Protein AF-A0A1Y3E8I5-F1 (afdb_monomer_lite)

Secondary structure (DSSP, 8-state):
---TTSEEEEEESHHHH--EEEE-SSHHHHHHHHHT-SSS---EEEEETTTTEEEEES--S--SSS-S------EEEEEE---EEEEEEE-SS-EEEEEEESS-----

Radius of gyration: 17.02 Å; chains: 1; bounding box: 43×36×43 Å

Foldseek 3Di:
DDPLQFWDKDWAQVVVVQPDKDADPDPVRLVVCQPPDPVENWFKWDADNVVSMITTDPDQDDPPPPPPDDPRGTDIIIGGRQDWDWDWDDDPVDIDIDTDGPDDDPPD

Sequence (108 aa):
PYNECEFSSQHGIAPALAYNEKHTVDEQACRLACLQNVAFICRSFVYDIQTQKCRFGPDDTFITMHLPNSSAQLMPYMQISECMDVRVLCERSEMRAQFRSDHVFDGK

Organism: NCBI:txid6335

pLDDT: mean 74.67, std 15.46, range [33.47, 93.44]

InterPro domains:
  IPR003609 PAN/Apple domain [PF00024] (20-66)
  IPR003609 PAN/Apple domain [PS50948] (5-83)

Structure (mmCIF, N/CA/C/O backbone):
data_AF-A0A1Y3E8I5-F1
#
_entry.id   AF-A0A1Y3E8I5-F1
#
loop_
_atom_site.group_PDB
_atom_site.id
_atom_site.type_symbol
_atom_site.label_atom_id
_atom_site.label_alt_id
_atom_site.label_comp_id
_atom_site.label_asym_id
_atom_site.label_entity_id
_atom_site.label_seq_id
_atom_site.pdbx_PDB_ins_code
_atom_site.Cartn_x
_atom_site.Cartn_y
_atom_site.Cartn_z
_atom_site.occupancy
_atom_site.B_iso_or_equiv
_atom_site.auth_seq_id
_atom_site.auth_comp_id
_atom_site.auth_asym_id
_atom_site.auth_atom_id
_atom_site.pdbx_PDB_model_num
ATOM 1 N N . PRO A 1 1 ? 20.320 -5.682 2.268 1.00 37.84 1 PRO A N 1
ATOM 2 C CA . PRO A 1 1 ? 19.524 -5.218 1.109 1.00 37.84 1 PRO A CA 1
ATOM 3 C C . PRO A 1 1 ? 18.446 -4.247 1.596 1.00 37.84 1 PRO A C 1
ATOM 5 O O . PRO A 1 1 ? 17.485 -4.675 2.223 1.00 37.84 1 PRO A O 1
ATOM 8 N N . TYR A 1 2 ? 18.677 -2.947 1.418 1.00 33.47 2 TYR A N 1
ATOM 9 C CA . TYR A 1 2 ? 17.653 -1.935 1.663 1.00 33.47 2 TYR A CA 1
ATOM 10 C C . TYR A 1 2 ? 16.598 -2.079 0.563 1.00 33.47 2 TYR A C 1
ATOM 12 O O . TYR A 1 2 ? 16.903 -1.876 -0.605 1.00 33.47 2 TYR A O 1
ATOM 20 N N . ASN A 1 3 ? 15.391 -2.512 0.921 1.00 47.94 3 ASN A N 1
ATOM 21 C CA . ASN A 1 3 ? 14.254 -2.486 0.011 1.00 47.94 3 ASN A CA 1
ATOM 22 C C . ASN A 1 3 ? 13.555 -1.139 0.211 1.00 47.94 3 ASN A C 1
ATOM 24 O O . ASN A 1 3 ? 12.674 -1.012 1.054 1.00 47.94 3 ASN A O 1
ATOM 28 N N . GLU A 1 4 ? 13.960 -0.123 -0.545 1.00 52.19 4 GLU A N 1
ATOM 29 C CA . GLU A 1 4 ? 13.393 1.233 -0.442 1.00 52.19 4 GLU A CA 1
ATOM 30 C C . GLU A 1 4 ? 11.91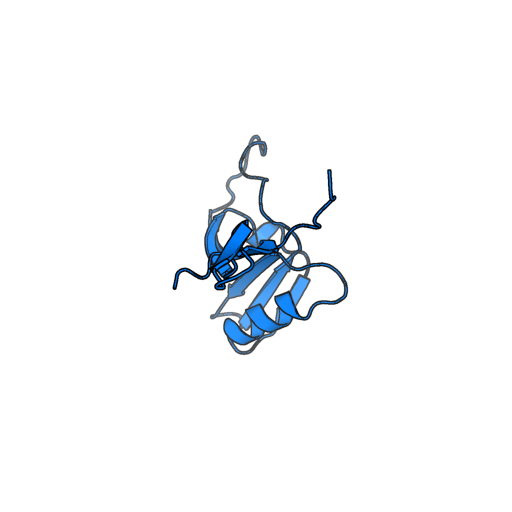0 1.312 -0.860 1.00 52.19 4 GLU A C 1
ATOM 32 O O . GLU A 1 4 ? 11.271 2.325 -0.626 1.00 52.19 4 GLU A O 1
ATOM 37 N N . CYS A 1 5 ? 11.325 0.233 -1.398 1.00 64.94 5 CYS A N 1
ATOM 38 C CA . CYS A 1 5 ? 9.904 0.128 -1.769 1.00 64.94 5 CYS A CA 1
ATOM 39 C C . CYS A 1 5 ? 9.040 -0.618 -0.727 1.00 64.94 5 CYS A C 1
ATOM 41 O O . CYS A 1 5 ? 8.133 -1.371 -1.095 1.00 64.94 5 CYS A O 1
ATOM 43 N N . GLU A 1 6 ? 9.341 -0.498 0.567 1.00 73.31 6 GLU A N 1
ATOM 44 C CA . GLU A 1 6 ? 8.519 -1.074 1.640 1.00 73.31 6 GLU A CA 1
ATOM 45 C C . GLU A 1 6 ? 7.780 0.006 2.441 1.00 73.31 6 GLU A C 1
ATOM 47 O O . GLU A 1 6 ? 8.166 1.179 2.459 1.00 73.31 6 GLU A O 1
ATOM 52 N N . PHE A 1 7 ? 6.688 -0.405 3.099 1.00 79.12 7 PHE A N 1
ATOM 53 C CA . PHE A 1 7 ? 5.959 0.467 4.014 1.00 79.12 7 PHE A CA 1
ATOM 54 C C . PHE A 1 7 ? 6.857 0.843 5.193 1.00 79.12 7 PHE A C 1
ATOM 56 O O . PHE A 1 7 ? 7.374 -0.037 5.883 1.00 79.12 7 PHE A O 1
ATOM 63 N N . SER A 1 8 ? 7.000 2.138 5.442 1.00 79.81 8 SER A N 1
ATOM 64 C CA . SER A 1 8 ? 7.716 2.687 6.586 1.00 79.81 8 SER A CA 1
ATOM 65 C C . SER A 1 8 ? 6.746 3.371 7.546 1.00 79.81 8 SER A C 1
ATOM 67 O O . SER A 1 8 ? 5.693 3.875 7.147 1.00 79.81 8 SER A O 1
ATOM 69 N N . SER A 1 9 ? 7.090 3.357 8.835 1.00 80.19 9 SER A N 1
ATOM 70 C CA . SER A 1 9 ? 6.298 4.046 9.849 1.00 80.19 9 SER A CA 1
ATOM 71 C C . SER A 1 9 ? 6.550 5.548 9.775 1.00 80.19 9 SER A C 1
ATOM 73 O O . SER A 1 9 ? 7.688 6.002 9.886 1.00 80.19 9 SER A O 1
ATOM 75 N N . GLN A 1 10 ? 5.474 6.306 9.618 1.00 77.56 10 GLN A N 1
ATOM 76 C CA . GLN A 1 10 ? 5.460 7.761 9.553 1.00 77.56 10 GLN A CA 1
ATOM 77 C C . GLN A 1 10 ? 4.535 8.324 10.637 1.00 77.56 10 GLN A C 1
ATOM 79 O O . GLN A 1 10 ? 3.663 7.627 11.155 1.00 77.56 10 GLN A O 1
ATOM 84 N N . HIS A 1 11 ? 4.717 9.596 10.995 1.00 72.31 11 HIS A N 1
ATOM 85 C CA . HIS A 1 11 ? 3.877 10.299 11.974 1.00 72.31 11 HIS A CA 1
ATOM 86 C C . HIS A 1 11 ? 3.142 11.449 11.286 1.00 72.31 11 HIS A C 1
ATOM 88 O O . HIS A 1 11 ? 3.769 12.299 10.657 1.00 72.31 11 HIS A O 1
ATOM 94 N N . GLY A 1 12 ? 1.809 11.476 11.361 1.00 67.19 12 GLY A N 1
ATOM 95 C CA . GLY A 1 12 ? 1.017 12.396 10.543 1.00 67.19 12 GLY A CA 1
ATOM 96 C C . GLY A 1 12 ? -0.483 12.307 10.781 1.00 67.19 12 GLY A C 1
ATOM 97 O O . GLY A 1 12 ? -0.946 11.711 11.750 1.00 67.19 12 GLY A O 1
ATOM 98 N N . ILE A 1 13 ? -1.250 12.910 9.873 1.00 63.69 13 ILE A N 1
ATOM 99 C CA . ILE A 1 13 ? -2.721 12.903 9.903 1.00 63.69 13 ILE A CA 1
ATOM 100 C C . ILE A 1 13 ? -3.340 11.959 8.865 1.00 63.69 13 ILE A C 1
ATOM 102 O O . ILE A 1 13 ? -4.556 11.964 8.699 1.00 63.69 13 ILE A O 1
ATOM 106 N N . ALA A 1 14 ? -2.542 11.125 8.186 1.00 60.84 14 ALA A N 1
ATOM 107 C CA . ALA A 1 14 ? -3.036 10.150 7.208 1.00 60.84 14 ALA A CA 1
ATOM 108 C C . ALA A 1 14 ? -4.219 9.292 7.716 1.00 60.84 14 ALA A C 1
ATOM 110 O O . ALA A 1 14 ? -5.154 9.074 6.945 1.00 60.84 14 ALA A O 1
ATOM 111 N N . PRO A 1 15 ? -4.297 8.896 9.009 1.00 60.06 15 PRO A N 1
ATOM 112 C CA . PRO A 1 15 ? -5.481 8.223 9.548 1.00 60.06 15 PRO A CA 1
ATOM 113 C C . PRO A 1 15 ? -6.799 8.997 9.378 1.00 60.06 15 PRO A C 1
ATOM 115 O O . PRO A 1 15 ? -7.853 8.376 9.271 1.00 60.06 15 PRO A O 1
ATOM 118 N N . ALA A 1 16 ? -6.762 10.332 9.374 1.00 56.38 16 ALA A N 1
ATOM 119 C CA . ALA A 1 16 ? -7.935 11.186 9.176 1.00 56.38 16 ALA A CA 1
ATOM 120 C C . ALA A 1 16 ? -8.327 11.341 7.695 1.00 56.38 16 ALA A C 1
ATOM 122 O O . ALA A 1 16 ? -9.462 11.713 7.410 1.00 56.38 16 ALA A O 1
ATOM 123 N N . LEU A 1 17 ? -7.404 11.062 6.769 1.00 60.47 17 LEU A N 1
ATOM 124 C CA . LEU A 1 17 ? -7.618 11.151 5.319 1.00 60.47 17 LEU A CA 1
ATOM 125 C C . LEU A 1 17 ? -8.013 9.807 4.696 1.00 60.47 17 LEU A C 1
ATOM 127 O O . LEU A 1 17 ? -8.598 9.767 3.616 1.00 60.47 17 LEU A O 1
ATOM 131 N N . ALA A 1 18 ? -7.728 8.702 5.385 1.00 66.50 18 ALA A N 1
ATOM 132 C CA . ALA A 1 18 ? -8.105 7.374 4.938 1.00 66.50 18 ALA A CA 1
ATOM 133 C C . ALA A 1 18 ? -9.636 7.245 4.823 1.00 66.50 18 ALA A C 1
ATOM 135 O O . ALA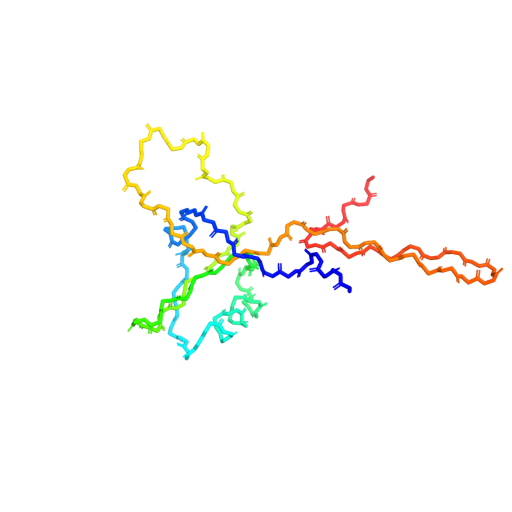 A 1 18 ? -10.351 7.196 5.823 1.00 66.50 18 ALA A O 1
ATOM 136 N N . TYR A 1 19 ? -10.132 7.172 3.587 1.00 71.12 19 TYR A N 1
ATOM 137 C CA . TYR A 1 19 ? -11.568 7.110 3.291 1.00 71.12 19 TYR A CA 1
ATOM 138 C C . TYR A 1 19 ? -12.145 5.694 3.307 1.00 71.12 19 TYR A C 1
ATOM 140 O O . TYR A 1 19 ? -13.364 5.538 3.337 1.00 71.12 19 TYR A O 1
ATOM 148 N N . ASN A 1 20 ? -11.301 4.660 3.288 1.00 83.19 20 ASN A N 1
ATOM 149 C CA . ASN A 1 20 ? -11.758 3.273 3.376 1.00 83.19 20 ASN A CA 1
ATOM 150 C C . ASN A 1 20 ? -11.468 2.742 4.755 1.00 83.19 20 ASN A C 1
ATOM 152 O O . ASN A 1 20 ? -10.365 2.909 5.271 1.00 83.19 20 ASN A O 1
ATOM 156 N N . GLU A 1 21 ? -12.450 2.034 5.288 1.00 88.62 21 GLU A N 1
ATOM 157 C CA . GLU A 1 21 ? -12.355 1.311 6.539 1.00 88.62 21 GLU A CA 1
ATOM 158 C C . GLU A 1 21 ? -12.7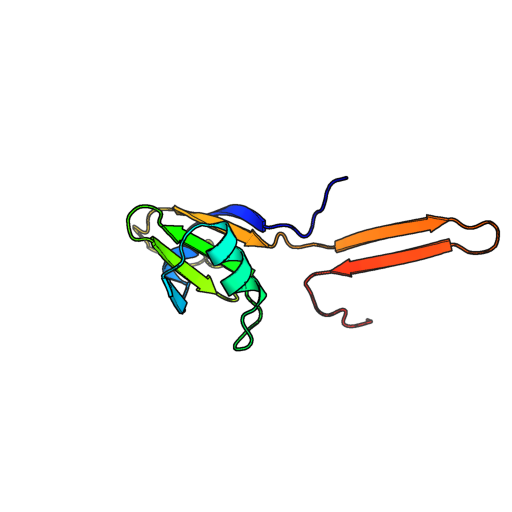78 -0.138 6.302 1.00 88.62 21 GLU A C 1
ATOM 160 O O . GLU A 1 21 ? -13.773 -0.415 5.627 1.00 88.62 21 GLU A O 1
ATOM 165 N N . LYS A 1 22 ? -12.025 -1.076 6.870 1.00 90.50 22 LYS A N 1
ATOM 166 C CA . LYS A 1 22 ? -12.383 -2.491 6.908 1.00 90.50 22 LYS A CA 1
ATOM 167 C C . LYS A 1 22 ? -11.911 -3.109 8.216 1.00 90.50 22 LYS A C 1
ATOM 169 O O . LYS A 1 22 ? -10.905 -2.689 8.775 1.00 90.50 22 LYS A O 1
ATOM 174 N N . HIS A 1 23 ? -12.597 -4.144 8.681 1.00 92.94 23 HIS A N 1
ATOM 175 C CA . HIS A 1 23 ? -12.077 -4.975 9.762 1.00 92.94 23 HIS A CA 1
ATOM 176 C C . HIS A 1 23 ? -11.032 -5.960 9.232 1.00 92.94 23 HIS A C 1
ATOM 178 O O . HIS A 1 23 ? -11.275 -6.666 8.248 1.00 92.94 23 HIS A O 1
ATOM 184 N N . THR A 1 24 ? -9.876 -6.010 9.890 1.00 92.94 24 THR A N 1
ATOM 185 C CA . THR A 1 24 ? -8.798 -6.965 9.603 1.00 92.94 24 THR A CA 1
ATOM 186 C C . THR A 1 24 ? -8.287 -7.579 10.897 1.00 92.94 24 THR A C 1
ATOM 188 O O . THR A 1 24 ? -8.435 -7.003 11.968 1.00 92.94 24 THR A O 1
ATOM 191 N N . VAL A 1 25 ? -7.704 -8.772 10.800 1.00 93.00 25 VAL A N 1
ATOM 192 C CA . VAL A 1 25 ? -7.246 -9.537 11.971 1.00 93.00 25 VAL A CA 1
ATOM 193 C C . VAL A 1 25 ? -5.956 -8.988 12.582 1.00 93.00 25 VAL A C 1
ATOM 195 O O . VAL A 1 25 ? -5.750 -9.091 13.789 1.00 93.00 25 VAL A O 1
ATOM 198 N N . ASP A 1 26 ? -5.097 -8.396 11.754 1.00 93.38 26 ASP A N 1
ATOM 199 C CA . ASP A 1 26 ? -3.807 -7.842 12.144 1.00 93.38 26 ASP A CA 1
ATOM 200 C C . ASP A 1 26 ? -3.332 -6.779 11.133 1.00 93.38 26 ASP A C 1
ATOM 202 O O . ASP A 1 26 ? -3.987 -6.500 10.118 1.00 93.38 26 ASP A O 1
ATOM 206 N N . GLU A 1 27 ? -2.179 -6.176 11.428 1.00 90.25 27 GLU A N 1
ATOM 207 C CA . GLU A 1 27 ? -1.545 -5.155 10.594 1.00 90.25 27 GLU A CA 1
ATOM 208 C C . GLU A 1 27 ? -1.109 -5.695 9.221 1.00 90.25 27 GLU A C 1
ATOM 210 O O . GLU A 1 27 ? -1.221 -4.988 8.220 1.00 90.25 27 GLU A O 1
ATOM 215 N N . GLN A 1 28 ? -0.669 -6.955 9.130 1.00 91.44 28 GLN A N 1
ATOM 216 C CA . GLN A 1 28 ? -0.264 -7.559 7.855 1.00 91.44 28 GLN A CA 1
ATOM 217 C C . GLN A 1 28 ? -1.473 -7.780 6.944 1.00 91.44 28 GLN A C 1
ATOM 219 O O . GLN A 1 28 ? -1.411 -7.503 5.747 1.00 91.44 28 GLN A O 1
ATOM 224 N N . ALA A 1 29 ? -2.605 -8.205 7.501 1.00 93.44 29 ALA A N 1
ATOM 225 C CA . ALA A 1 29 ? -3.869 -8.291 6.786 1.00 93.44 29 ALA A CA 1
ATOM 226 C C . ALA A 1 29 ? -4.338 -6.905 6.310 1.00 93.44 29 ALA A C 1
ATOM 228 O O . ALA A 1 29 ? -4.849 -6.785 5.195 1.00 93.44 29 ALA A O 1
ATOM 229 N N . CYS A 1 30 ? -4.117 -5.853 7.107 1.00 92.06 30 CYS A N 1
ATOM 230 C CA . CYS A 1 30 ? -4.387 -4.471 6.706 1.00 92.06 30 CYS A CA 1
ATOM 231 C C . CYS A 1 30 ? -3.489 -4.017 5.543 1.00 92.06 30 CYS A C 1
ATOM 233 O O . CYS A 1 30 ? -3.983 -3.504 4.536 1.00 92.06 30 CYS A O 1
ATOM 235 N N . ARG A 1 31 ? -2.185 -4.306 5.621 1.00 89.50 31 ARG A N 1
ATOM 236 C CA . ARG A 1 31 ? -1.221 -4.063 4.539 1.00 89.50 31 ARG A CA 1
ATOM 237 C C . ARG A 1 31 ? -1.635 -4.759 3.243 1.00 89.50 31 ARG A C 1
ATOM 239 O O . ARG A 1 31 ? -1.618 -4.142 2.181 1.00 89.50 31 ARG A O 1
ATOM 246 N N . LEU A 1 32 ? -2.014 -6.034 3.314 1.00 90.69 32 LEU A N 1
ATOM 247 C CA . LEU A 1 32 ? -2.459 -6.795 2.145 1.00 90.69 32 LEU A CA 1
ATOM 248 C C . LEU A 1 32 ? -3.753 -6.228 1.559 1.00 90.69 32 LEU A C 1
ATOM 250 O O . LEU A 1 32 ? -3.851 -6.100 0.343 1.00 90.69 32 LEU A O 1
ATOM 254 N N . ALA A 1 33 ? -4.716 -5.843 2.401 1.00 90.50 33 ALA A N 1
ATOM 255 C CA . ALA A 1 33 ? -5.961 -5.224 1.951 1.00 90.50 33 ALA A CA 1
ATOM 256 C C . ALA A 1 33 ? -5.716 -3.900 1.213 1.00 90.50 33 ALA A C 1
ATOM 258 O O . ALA A 1 33 ? -6.354 -3.647 0.193 1.00 90.50 33 ALA A O 1
ATOM 259 N N . CYS A 1 34 ? -4.767 -3.096 1.696 1.00 88.12 34 CYS A N 1
ATOM 260 C CA . CYS A 1 34 ? -4.292 -1.899 1.013 1.00 88.12 34 CYS A CA 1
ATOM 261 C C . CYS A 1 34 ? -3.697 -2.257 -0.363 1.00 88.12 34 CYS A C 1
ATOM 263 O O . CYS A 1 34 ? -4.201 -1.804 -1.388 1.00 88.12 34 CYS A O 1
ATOM 265 N N . LEU A 1 35 ? -2.698 -3.143 -0.414 1.00 86.00 35 LEU A N 1
ATOM 266 C CA . LEU A 1 35 ? -1.997 -3.510 -1.655 1.00 86.00 35 LEU A CA 1
ATOM 267 C C . LEU A 1 35 ? -2.880 -4.192 -2.713 1.00 86.00 35 LEU A C 1
ATOM 269 O O . LEU A 1 35 ? -2.631 -4.050 -3.905 1.00 86.00 35 LEU A O 1
ATOM 273 N N . GLN A 1 36 ? -3.881 -4.960 -2.289 1.00 88.25 36 GLN A N 1
ATOM 274 C CA . GLN A 1 36 ? -4.788 -5.692 -3.181 1.00 88.25 36 GLN A CA 1
ATOM 275 C C . GLN A 1 36 ? -5.998 -4.868 -3.612 1.00 88.25 36 GLN A C 1
ATOM 277 O O . GLN A 1 36 ? -6.869 -5.374 -4.324 1.00 88.25 36 GLN A O 1
ATOM 282 N N . ASN A 1 37 ? -6.100 -3.625 -3.154 1.00 85.38 37 ASN A N 1
ATOM 283 C CA . ASN A 1 37 ? -7.232 -2.807 -3.505 1.00 85.38 37 ASN A CA 1
ATOM 284 C C . ASN A 1 37 ? -7.220 -2.459 -4.998 1.00 85.38 37 ASN A C 1
ATOM 286 O O . ASN A 1 37 ? -6.226 -1.998 -5.548 1.00 85.38 37 ASN A O 1
ATOM 290 N N . VAL A 1 38 ? -8.366 -2.664 -5.640 1.00 83.75 38 VAL A N 1
ATOM 291 C CA . VAL A 1 38 ? -8.566 -2.421 -7.073 1.00 83.75 38 VAL A CA 1
ATOM 292 C C . VAL A 1 38 ? -9.253 -1.089 -7.357 1.00 83.75 38 VAL A C 1
ATOM 294 O O . VAL A 1 38 ? -9.234 -0.625 -8.491 1.00 83.75 38 VAL A O 1
ATOM 297 N N . ALA A 1 39 ? -9.872 -0.470 -6.346 1.00 84.25 39 ALA A N 1
ATOM 298 C CA . ALA A 1 39 ? -10.570 0.802 -6.519 1.00 84.25 39 ALA A CA 1
ATOM 299 C C . ALA A 1 39 ? -9.594 1.974 -6.719 1.00 84.25 39 ALA A C 1
ATOM 301 O O . ALA A 1 39 ? -9.948 2.972 -7.341 1.00 84.25 39 ALA A O 1
ATOM 302 N N . PHE A 1 40 ? -8.383 1.859 -6.173 1.00 82.06 40 PHE A N 1
ATOM 303 C CA . PHE A 1 40 ? -7.318 2.853 -6.258 1.00 82.06 40 PHE A CA 1
ATOM 304 C C . PHE A 1 40 ? -5.981 2.227 -5.852 1.00 82.06 40 PHE A C 1
ATOM 306 O O . PHE A 1 40 ? -5.949 1.215 -5.151 1.00 82.06 40 PHE A O 1
ATOM 313 N N . ILE A 1 41 ? -4.880 2.873 -6.235 1.00 79.06 41 ILE A N 1
ATOM 314 C CA . ILE A 1 41 ? -3.533 2.491 -5.801 1.00 79.06 41 ILE A CA 1
ATOM 315 C C . ILE A 1 41 ? -3.374 2.910 -4.345 1.00 79.06 41 ILE A C 1
ATOM 317 O O . ILE A 1 41 ? -3.315 4.099 -4.054 1.00 79.06 41 ILE A O 1
ATOM 321 N N . CYS A 1 42 ? -3.351 1.949 -3.428 1.00 83.62 42 CYS A N 1
ATOM 322 C CA . CYS A 1 42 ? -3.167 2.244 -2.016 1.00 83.62 42 CYS A CA 1
ATOM 323 C C . CYS A 1 42 ? -1.700 2.514 -1.686 1.00 83.62 42 CYS A C 1
ATOM 325 O O . CYS A 1 42 ? -0.814 1.767 -2.100 1.00 83.62 42 CYS A O 1
ATOM 327 N N . ARG A 1 43 ? -1.467 3.569 -0.909 1.00 81.69 43 ARG A N 1
ATOM 328 C CA . ARG A 1 43 ? -0.143 4.124 -0.626 1.00 81.69 43 ARG A CA 1
ATOM 329 C C . ARG A 1 43 ? 0.099 4.379 0.861 1.00 81.69 43 ARG A C 1
ATOM 331 O O . ARG A 1 43 ? 1.245 4.414 1.304 1.00 81.69 43 ARG A O 1
ATOM 338 N N . SER A 1 44 ? -0.962 4.423 1.664 1.00 84.56 44 SER A N 1
ATOM 339 C CA . SER A 1 44 ? -0.870 4.470 3.123 1.00 84.56 44 SER A CA 1
ATOM 340 C C . SER A 1 44 ? -1.980 3.672 3.809 1.00 84.56 44 SER A C 1
ATOM 342 O O . SER A 1 44 ? -3.091 3.527 3.291 1.00 84.56 44 SER A O 1
ATOM 344 N N . PHE A 1 45 ? -1.677 3.139 4.995 1.00 86.50 45 PHE A N 1
ATOM 345 C CA . PHE A 1 45 ? -2.646 2.469 5.858 1.00 86.50 45 PHE A CA 1
ATOM 346 C C . PHE A 1 45 ? -2.361 2.700 7.346 1.00 86.50 45 PHE A C 1
ATOM 348 O O . PHE A 1 45 ? -1.252 3.033 7.760 1.00 86.50 45 PHE A O 1
ATOM 355 N N . VAL A 1 46 ? -3.380 2.486 8.171 1.00 87.19 46 VAL A N 1
ATOM 356 C CA . VAL A 1 46 ? -3.300 2.466 9.629 1.00 87.19 46 VAL A CA 1
ATOM 357 C C . VAL A 1 46 ? -4.134 1.306 10.154 1.00 87.19 46 VAL A C 1
ATOM 359 O O . VAL A 1 46 ? -5.264 1.089 9.712 1.00 87.19 46 VAL A O 1
ATOM 362 N N . TYR A 1 47 ? -3.576 0.564 11.104 1.00 88.75 47 TYR A N 1
ATOM 363 C CA . TYR A 1 47 ? -4.271 -0.515 11.789 1.00 88.75 47 TYR A CA 1
ATOM 364 C C . TYR A 1 47 ? -4.422 -0.182 13.271 1.00 88.75 47 TYR A C 1
ATOM 366 O O . TYR A 1 47 ? -3.447 0.096 13.965 1.00 88.75 47 TYR A O 1
ATOM 374 N N . ASP A 1 48 ? -5.658 -0.210 13.752 1.00 88.19 48 ASP A N 1
ATOM 375 C CA . ASP A 1 48 ? -5.982 -0.033 15.159 1.00 88.19 48 ASP A CA 1
ATOM 376 C C . ASP A 1 48 ? -6.203 -1.406 15.805 1.00 88.19 48 ASP A C 1
ATOM 378 O O . ASP A 1 48 ? -7.177 -2.101 15.516 1.00 88.19 48 ASP A O 1
ATOM 382 N N . ILE A 1 49 ? -5.283 -1.794 16.691 1.00 87.62 49 ILE A N 1
ATOM 383 C CA . ILE A 1 49 ? -5.275 -3.113 17.339 1.00 87.62 49 ILE A CA 1
ATOM 384 C C . ILE A 1 49 ? -6.466 -3.281 18.297 1.00 87.62 49 ILE A C 1
ATOM 386 O O . ILE A 1 49 ? -6.973 -4.389 18.453 1.00 87.62 49 ILE A O 1
ATOM 390 N N . GLN A 1 50 ? -6.924 -2.200 18.939 1.00 89.38 50 GLN A N 1
ATOM 391 C CA . GLN A 1 50 ? -8.004 -2.252 19.932 1.00 89.38 50 GLN A CA 1
ATOM 392 C C . GLN A 1 50 ? -9.361 -2.483 19.266 1.00 89.38 50 GLN A C 1
ATOM 394 O O . GLN A 1 50 ? -10.195 -3.229 19.771 1.00 89.38 50 GLN A O 1
ATOM 399 N N . THR A 1 51 ? -9.577 -1.844 18.119 1.00 89.81 51 THR A N 1
ATOM 400 C CA . THR A 1 51 ? -10.843 -1.899 17.377 1.00 89.81 51 THR A CA 1
ATOM 401 C C . THR A 1 51 ? -10.817 -2.877 16.205 1.00 89.81 51 THR A C 1
ATOM 403 O O . THR A 1 51 ? -11.861 -3.128 15.603 1.00 89.81 51 THR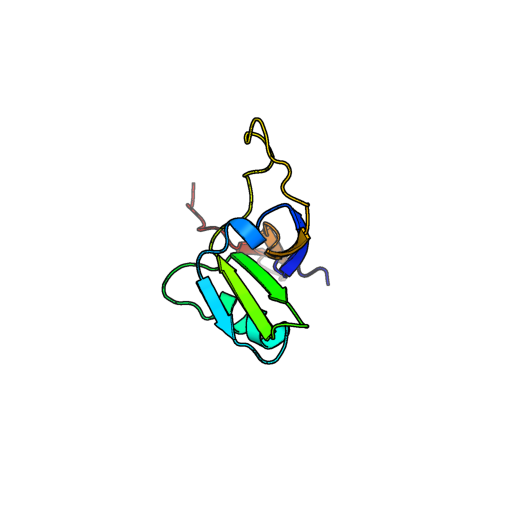 A O 1
ATOM 406 N N . GLN A 1 52 ? -9.645 -3.432 15.878 1.00 91.81 52 GLN A N 1
ATOM 407 C CA . GLN A 1 52 ? -9.398 -4.267 14.696 1.00 91.81 52 GLN A CA 1
ATOM 408 C C . GLN A 1 52 ? -9.779 -3.568 13.384 1.00 91.81 52 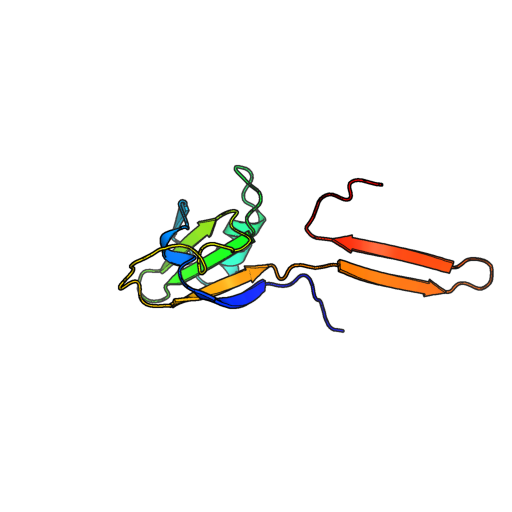GLN A C 1
ATOM 410 O O . GLN A 1 52 ? -10.178 -4.208 12.405 1.00 91.81 52 GLN A O 1
ATOM 415 N N . LYS A 1 53 ? -9.692 -2.234 13.365 1.00 90.56 53 LYS A N 1
ATOM 416 C CA . LYS A 1 53 ? -10.034 -1.412 12.205 1.00 90.56 53 LYS A CA 1
ATOM 417 C C . LYS A 1 53 ? -8.788 -1.086 11.401 1.00 90.56 53 LYS A C 1
ATOM 419 O O . LYS A 1 53 ? -7.840 -0.488 11.902 1.00 90.56 53 LYS A O 1
ATOM 424 N N . CYS A 1 54 ? -8.836 -1.432 10.126 1.00 90.56 54 CYS A N 1
ATOM 425 C CA . CYS A 1 54 ? -7.878 -1.044 9.111 1.00 90.56 54 CYS A CA 1
ATOM 426 C C . CYS A 1 54 ? -8.449 0.112 8.301 1.00 90.56 54 CYS A C 1
ATOM 428 O O . CYS A 1 54 ? -9.529 -0.014 7.720 1.00 90.56 54 CYS A O 1
ATOM 430 N N . ARG A 1 55 ? -7.720 1.222 8.235 1.00 88.38 55 ARG A N 1
ATOM 431 C CA . ARG A 1 55 ? -8.049 2.345 7.359 1.00 88.38 55 ARG A CA 1
ATOM 432 C C . ARG A 1 55 ? -6.924 2.567 6.363 1.00 88.38 55 ARG A C 1
ATOM 434 O O . ARG A 1 55 ? -5.764 2.526 6.754 1.00 88.38 55 ARG A O 1
ATOM 441 N N . PHE A 1 56 ? -7.246 2.773 5.090 1.00 86.69 56 PHE A N 1
ATOM 442 C CA . PHE A 1 56 ? -6.237 2.894 4.034 1.00 86.69 56 PHE A CA 1
ATOM 443 C C . PHE A 1 56 ? -6.686 3.776 2.863 1.00 86.69 56 PHE A C 1
ATOM 445 O O . PHE A 1 56 ? -7.887 3.957 2.623 1.00 86.69 56 PHE A O 1
ATOM 452 N N . GLY A 1 57 ? -5.711 4.334 2.143 1.00 83.25 57 GLY A N 1
ATOM 453 C CA . GLY A 1 57 ? -5.931 5.329 1.095 1.00 83.25 57 GLY A CA 1
ATOM 454 C C . GLY A 1 57 ? -4.775 5.448 0.086 1.00 83.25 57 GLY A C 1
ATOM 455 O O . GLY A 1 57 ? -3.724 4.830 0.265 1.00 83.25 57 GLY A O 1
ATOM 456 N N . PRO A 1 58 ? -4.977 6.209 -1.001 1.00 77.94 58 PRO A N 1
ATOM 457 C CA . PRO A 1 58 ? -4.034 6.471 -2.078 1.00 77.94 58 PRO A CA 1
ATOM 458 C C . PRO A 1 58 ? -3.078 7.611 -1.749 1.00 77.94 58 PRO A C 1
ATOM 460 O O . PRO A 1 58 ? -2.266 7.982 -2.584 1.00 77.94 58 PRO A O 1
ATOM 463 N N . ASP A 1 59 ? -3.190 8.213 -0.571 1.00 71.38 59 ASP A N 1
ATOM 464 C CA . ASP A 1 59 ? -2.369 9.350 -0.211 1.00 71.38 59 ASP A CA 1
ATOM 465 C C . ASP A 1 59 ? -0.933 8.896 0.090 1.00 71.38 59 ASP A C 1
ATOM 467 O O . ASP A 1 59 ? -0.675 8.254 1.112 1.00 71.38 59 ASP A O 1
ATOM 471 N N . ASP A 1 60 ? -0.011 9.295 -0.792 1.00 61.19 60 ASP A N 1
ATOM 472 C CA . ASP A 1 60 ? 1.462 9.269 -0.653 1.00 61.19 60 ASP A CA 1
ATOM 473 C C . ASP A 1 60 ? 1.999 10.326 0.325 1.00 61.19 60 ASP A C 1
ATOM 475 O O . ASP A 1 60 ? 3.197 10.502 0.492 1.00 61.19 60 ASP A O 1
ATOM 479 N N . THR A 1 61 ? 1.090 11.053 0.974 1.00 55.88 61 THR A N 1
ATOM 480 C CA . THR A 1 61 ? 1.275 12.216 1.854 1.00 55.88 61 THR A CA 1
ATOM 481 C C . THR A 1 61 ? 1.888 13.482 1.249 1.00 55.88 61 THR A C 1
ATOM 483 O O . THR A 1 61 ? 3.086 13.602 1.046 1.00 55.88 61 THR A O 1
ATOM 486 N N . PHE A 1 62 ? 1.047 14.523 1.161 1.00 44.81 62 PHE A N 1
ATOM 487 C CA . PHE A 1 62 ? 1.410 15.897 1.533 1.00 44.81 62 PHE A CA 1
ATOM 488 C C . PHE A 1 62 ? 0.147 16.714 1.890 1.00 44.81 62 PHE A C 1
ATOM 490 O O . PHE A 1 62 ? -0.342 17.518 1.104 1.00 44.81 62 PHE A O 1
ATOM 497 N N . ILE A 1 63 ? -0.398 16.545 3.103 1.00 48.72 63 ILE A N 1
ATOM 498 C CA . ILE A 1 63 ? -1.239 17.579 3.748 1.00 48.72 63 ILE A CA 1
ATOM 499 C C . ILE A 1 63 ? -0.764 17.773 5.192 1.00 48.72 63 ILE A C 1
ATOM 501 O O . ILE A 1 63 ? -1.503 17.593 6.150 1.00 48.72 63 ILE A O 1
ATOM 505 N N . THR A 1 64 ? 0.507 18.112 5.383 1.00 46.62 64 THR A N 1
ATOM 506 C CA . THR A 1 64 ? 0.978 18.676 6.663 1.00 46.62 64 THR A CA 1
ATOM 507 C C . THR A 1 64 ? 1.400 20.134 6.537 1.00 46.62 64 THR A C 1
ATOM 509 O O . THR A 1 64 ? 1.636 20.773 7.555 1.00 46.62 64 THR A O 1
ATOM 512 N N . MET A 1 65 ? 1.433 20.708 5.326 1.00 43.59 65 MET A N 1
ATOM 513 C CA . MET A 1 65 ? 1.976 22.060 5.136 1.00 43.59 65 MET A CA 1
ATOM 514 C C . MET A 1 65 ? 0.961 23.197 4.978 1.00 43.59 65 MET A C 1
ATOM 516 O O . MET A 1 65 ? 1.376 24.348 5.031 1.00 43.59 65 MET A O 1
ATOM 520 N N . HIS A 1 66 ? -0.339 22.930 4.809 1.00 46.12 66 HIS A N 1
ATOM 521 C CA . HIS A 1 66 ? -1.310 24.004 4.527 1.00 46.12 66 HIS A CA 1
ATOM 522 C C . HIS A 1 66 ? -2.645 23.920 5.270 1.00 46.12 66 HIS A C 1
ATOM 524 O O . HIS A 1 66 ? -3.561 24.657 4.918 1.00 46.12 66 HIS A O 1
ATOM 530 N N . LEU A 1 67 ? -2.791 23.096 6.312 1.00 47.44 67 LEU A N 1
ATOM 531 C CA . LEU A 1 67 ? -3.949 23.253 7.199 1.00 47.44 67 LEU A CA 1
ATOM 532 C C . LEU A 1 67 ? -3.642 24.401 8.177 1.00 47.44 67 LEU A C 1
ATOM 534 O O . LEU A 1 67 ? -2.790 24.225 9.047 1.00 47.44 67 LEU A O 1
ATOM 538 N N . PRO A 1 68 ? -4.295 25.578 8.067 1.00 43.06 68 PRO A N 1
ATOM 539 C CA . PRO A 1 68 ? -3.943 26.767 8.855 1.00 43.06 68 PRO A CA 1
ATOM 540 C C . PRO A 1 68 ? -4.352 26.670 10.332 1.00 43.06 68 PRO A C 1
ATOM 542 O O . PRO A 1 68 ? -4.289 27.654 11.059 1.00 43.06 68 PRO A O 1
ATOM 545 N N . ASN A 1 69 ? -4.860 25.519 10.762 1.00 56.41 69 ASN A N 1
ATOM 546 C CA . ASN A 1 69 ? -5.417 25.281 12.082 1.00 56.41 69 ASN A CA 1
ATOM 547 C C . ASN A 1 69 ? -5.793 23.805 12.147 1.00 56.41 69 ASN A C 1
ATOM 549 O O . ASN A 1 69 ? -6.761 23.403 11.504 1.00 56.41 69 ASN A O 1
ATOM 553 N N . SER A 1 70 ? -5.106 22.987 12.933 1.00 47.81 70 SER A N 1
ATOM 554 C CA . SER A 1 70 ? -5.707 21.709 13.306 1.00 47.81 70 SER A CA 1
ATOM 555 C C . SER A 1 70 ? -5.068 21.150 14.557 1.00 47.81 70 SER A C 1
ATOM 557 O O . SER A 1 70 ? -3.950 20.649 14.539 1.00 47.81 70 SER A O 1
ATOM 559 N N . SER A 1 71 ? -5.862 21.143 15.618 1.00 51.22 71 SER A N 1
ATOM 560 C CA . SER A 1 71 ? -5.767 20.337 16.836 1.00 51.22 71 SER A CA 1
ATOM 561 C C . SER A 1 71 ? -5.766 18.815 16.569 1.00 51.22 71 SER A C 1
ATOM 563 O O . SER A 1 71 ? -6.177 18.036 17.424 1.00 51.22 71 SER A O 1
ATOM 565 N N . ALA A 1 72 ? -5.383 18.383 15.363 1.00 56.28 72 ALA A N 1
ATOM 566 C CA . ALA A 1 72 ? -5.338 16.997 14.942 1.00 56.28 72 ALA A CA 1
ATOM 567 C C . ALA A 1 72 ? -4.046 16.377 15.473 1.00 56.28 72 ALA A C 1
ATOM 569 O O . ALA A 1 72 ? -2.940 16.783 15.115 1.00 56.28 72 ALA A O 1
ATOM 570 N N . GLN A 1 73 ? -4.201 15.412 16.369 1.00 61.34 73 GLN A N 1
ATOM 571 C CA . GLN A 1 73 ? -3.087 14.694 16.960 1.00 61.34 73 GLN A CA 1
ATOM 572 C C . GLN A 1 73 ? -2.365 13.895 15.868 1.00 61.34 73 GLN A C 1
ATOM 574 O O . GLN A 1 73 ? -2.993 13.131 15.134 1.00 61.34 73 GLN A O 1
ATOM 579 N N . LEU A 1 74 ? -1.051 14.100 15.746 1.00 66.31 74 LEU A N 1
ATOM 580 C CA . LEU A 1 74 ? -0.202 13.298 14.869 1.00 66.31 74 LEU A CA 1
ATOM 581 C C . LEU A 1 74 ? -0.237 11.852 15.367 1.00 66.31 74 LEU A C 1
ATOM 583 O O . LEU A 1 74 ? 0.100 11.585 16.521 1.00 66.31 74 LEU A O 1
ATOM 587 N N . MET A 1 75 ? -0.648 10.935 14.500 1.00 68.44 75 MET A N 1
ATOM 588 C CA . MET A 1 75 ? -0.748 9.512 14.798 1.00 68.44 75 MET A CA 1
ATOM 589 C C . MET A 1 75 ? 0.220 8.728 13.909 1.00 68.44 75 MET A C 1
ATOM 591 O O . MET A 1 75 ? 0.470 9.137 12.769 1.00 68.44 75 MET A O 1
ATOM 595 N N . PRO A 1 76 ? 0.775 7.613 14.410 1.00 76.81 76 PRO A N 1
ATOM 596 C CA . PRO A 1 76 ? 1.591 6.736 13.594 1.00 76.81 76 PRO A CA 1
ATOM 597 C C . PRO A 1 76 ? 0.731 6.067 12.515 1.00 76.81 76 PRO A C 1
ATOM 599 O O . PRO A 1 76 ? -0.396 5.636 12.769 1.00 76.81 76 PRO A O 1
ATOM 602 N N . TYR A 1 77 ? 1.270 5.985 11.307 1.00 81.88 77 TYR A N 1
ATOM 603 C CA . TYR A 1 77 ? 0.687 5.274 10.173 1.00 81.88 77 TYR A CA 1
ATOM 604 C C . TYR A 1 77 ? 1.803 4.656 9.329 1.00 81.88 77 TYR A C 1
ATOM 606 O O . TYR A 1 77 ? 2.980 4.960 9.520 1.00 81.88 77 TYR A O 1
ATOM 614 N N . MET A 1 78 ? 1.431 3.770 8.413 1.00 83.81 78 MET A N 1
ATOM 615 C CA . MET A 1 78 ? 2.355 3.110 7.499 1.00 83.81 78 MET A CA 1
ATOM 616 C C . MET A 1 78 ? 2.172 3.687 6.102 1.00 83.81 78 MET A C 1
ATOM 618 O O . MET A 1 78 ? 1.047 3.781 5.610 1.00 83.81 78 MET A O 1
ATOM 622 N N . GLN A 1 79 ? 3.273 4.043 5.449 1.00 80.69 79 GLN A N 1
ATOM 623 C CA . GLN A 1 79 ? 3.268 4.620 4.107 1.00 80.69 79 GLN A CA 1
ATOM 624 C C . GLN A 1 79 ? 4.303 3.944 3.216 1.00 80.69 79 GLN A C 1
ATOM 626 O O . GLN A 1 79 ? 5.401 3.640 3.680 1.00 80.69 79 GLN A O 1
ATOM 631 N N . ILE A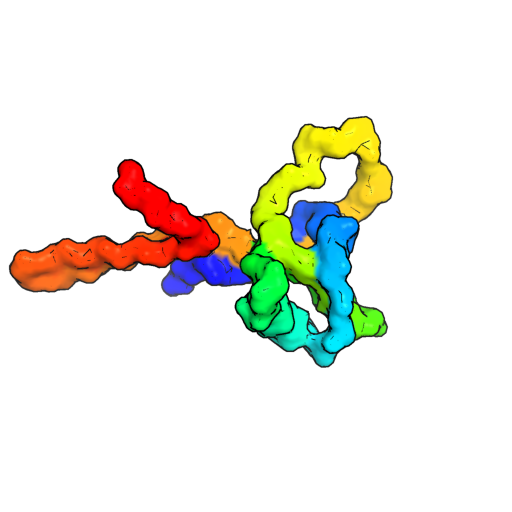 1 80 ? 3.967 3.715 1.946 1.00 77.94 80 ILE A N 1
ATOM 632 C CA . ILE A 1 80 ? 4.954 3.335 0.934 1.00 77.94 80 ILE A CA 1
ATOM 633 C C . ILE A 1 80 ? 5.935 4.499 0.790 1.00 77.94 80 ILE A C 1
ATOM 635 O O . ILE A 1 80 ? 5.537 5.625 0.504 1.00 77.94 80 ILE A O 1
ATOM 639 N N . SER A 1 81 ? 7.212 4.234 1.050 1.00 68.12 81 SER A N 1
ATOM 640 C CA . SER A 1 81 ? 8.267 5.219 0.811 1.00 68.12 81 SER A CA 1
ATOM 641 C C . SER A 1 81 ? 8.320 5.539 -0.689 1.00 68.12 81 SER A C 1
ATOM 643 O O . SER A 1 81 ? 8.236 4.602 -1.484 1.00 68.12 81 SER A O 1
ATOM 645 N N . GLU A 1 82 ? 8.475 6.814 -1.075 1.00 64.88 82 GLU A N 1
ATOM 646 C CA . GLU A 1 82 ? 8.761 7.176 -2.474 1.00 64.88 82 GLU A CA 1
ATOM 647 C C . GLU A 1 82 ? 10.009 6.406 -2.904 1.00 64.88 82 GLU A C 1
ATOM 649 O O . GLU A 1 82 ? 11.090 6.605 -2.338 1.00 64.88 82 GLU A O 1
ATOM 654 N N . CYS A 1 83 ? 9.855 5.464 -3.835 1.00 67.44 83 CYS A N 1
ATOM 655 C CA . CYS A 1 83 ? 10.916 4.521 -4.128 1.00 67.44 83 CYS A CA 1
ATOM 656 C C . CYS A 1 83 ? 11.371 4.623 -5.580 1.00 67.44 83 CYS A C 1
ATOM 658 O O . CYS A 1 83 ? 10.592 4.587 -6.536 1.00 67.44 83 CYS A O 1
ATOM 660 N N . MET A 1 84 ? 12.687 4.717 -5.742 1.00 63.94 84 MET A N 1
ATOM 661 C CA . MET A 1 84 ? 13.369 4.465 -7.000 1.00 63.94 84 MET A CA 1
ATOM 662 C C . MET A 1 84 ? 14.523 3.513 -6.708 1.00 63.94 84 MET A C 1
ATOM 664 O O . MET A 1 84 ? 15.633 3.913 -6.378 1.00 63.94 84 MET A O 1
ATOM 668 N N . ASP A 1 85 ? 14.228 2.224 -6.804 1.00 64.62 85 ASP A N 1
ATOM 669 C CA . ASP A 1 85 ? 15.190 1.152 -6.593 1.00 64.62 85 ASP A CA 1
ATOM 670 C C . ASP A 1 85 ? 15.910 0.873 -7.919 1.00 64.62 85 ASP A C 1
ATOM 672 O O . ASP A 1 85 ? 15.288 0.477 -8.913 1.00 64.62 85 ASP A O 1
ATOM 676 N N . VAL A 1 86 ? 17.219 1.140 -7.956 1.00 73.81 86 VAL A N 1
ATOM 677 C CA . VAL A 1 86 ? 18.056 0.981 -9.152 1.00 73.81 86 VAL A CA 1
ATOM 678 C C . VAL A 1 86 ? 19.002 -0.189 -8.958 1.00 73.81 86 VAL A C 1
ATOM 680 O O . VAL A 1 86 ? 19.959 -0.132 -8.184 1.00 73.81 86 VAL A O 1
ATOM 683 N N . ARG A 1 87 ? 18.788 -1.249 -9.733 1.00 78.69 87 ARG A N 1
ATOM 684 C CA . ARG A 1 87 ? 19.667 -2.414 -9.752 1.00 78.69 87 ARG A CA 1
ATOM 685 C C . ARG A 1 87 ? 20.518 -2.417 -11.010 1.00 78.69 87 ARG A C 1
ATOM 687 O O . ARG A 1 87 ? 20.004 -2.585 -12.113 1.00 78.69 87 ARG A O 1
ATOM 694 N N . VAL A 1 88 ? 21.831 -2.290 -10.839 1.00 85.38 88 VAL A N 1
ATOM 695 C CA . VAL A 1 88 ? 22.794 -2.411 -11.939 1.00 85.38 88 VAL A CA 1
ATOM 696 C C . VAL A 1 88 ? 23.309 -3.846 -12.005 1.00 85.38 88 VAL A C 1
ATOM 698 O O . VAL A 1 88 ? 23.930 -4.350 -11.070 1.00 85.38 88 VAL A O 1
ATOM 701 N N . LEU A 1 89 ? 23.022 -4.513 -13.116 1.00 89.50 89 LEU A N 1
ATOM 702 C CA . LEU A 1 89 ? 23.515 -5.839 -13.458 1.00 89.50 89 LEU A CA 1
ATOM 703 C C . LEU A 1 89 ? 24.665 -5.670 -14.451 1.00 89.50 89 LEU A C 1
ATOM 705 O O . LEU A 1 89 ? 24.457 -5.266 -15.596 1.00 89.50 89 LEU A O 1
ATOM 709 N N . CYS A 1 90 ? 25.880 -5.952 -13.992 1.00 89.38 90 CYS A N 1
ATOM 710 C CA . CYS A 1 90 ? 27.069 -5.929 -14.834 1.00 89.38 90 CYS A CA 1
ATOM 711 C C . CYS A 1 90 ? 27.338 -7.334 -15.377 1.00 89.38 90 CYS A C 1
ATOM 713 O O . CYS A 1 90 ? 27.712 -8.232 -14.621 1.00 89.38 90 CYS A O 1
ATOM 715 N N . GLU A 1 91 ? 27.182 -7.514 -16.685 1.00 92.38 91 GLU A N 1
ATOM 716 C CA . GLU A 1 91 ? 27.611 -8.707 -17.409 1.00 92.38 91 GLU A CA 1
ATOM 717 C C . GLU A 1 91 ? 28.854 -8.399 -18.258 1.00 92.38 91 GLU A C 1
ATOM 719 O O . GLU A 1 91 ? 29.290 -7.256 -18.392 1.00 92.38 91 GLU A O 1
ATOM 724 N N . ARG A 1 92 ? 29.482 -9.435 -18.827 1.00 90.44 92 ARG A N 1
ATOM 725 C CA . ARG A 1 92 ? 30.776 -9.290 -19.520 1.00 90.44 92 ARG A CA 1
ATOM 726 C C . ARG A 1 92 ? 30.689 -8.456 -20.808 1.00 90.44 92 ARG A C 1
ATOM 728 O O . ARG A 1 92 ? 31.693 -7.884 -21.218 1.00 90.44 92 ARG A O 1
ATOM 735 N N . SER A 1 93 ? 29.522 -8.421 -21.448 1.00 93.19 93 SER A N 1
ATOM 736 C CA . SER A 1 93 ? 29.269 -7.733 -22.723 1.00 93.19 93 SER A CA 1
ATOM 737 C C . SER A 1 93 ? 28.205 -6.641 -22.630 1.00 93.19 93 SER A C 1
ATOM 739 O O . SER A 1 93 ? 28.052 -5.873 -23.575 1.00 93.19 93 SER A O 1
ATOM 741 N N . GLU A 1 94 ? 27.460 -6.573 -21.527 1.00 90.44 94 GLU A N 1
ATOM 742 C CA . GLU A 1 94 ? 26.379 -5.609 -21.349 1.00 90.44 94 GLU A CA 1
ATOM 743 C C . GLU A 1 94 ? 26.263 -5.156 -19.895 1.00 90.44 94 GLU A C 1
ATOM 745 O O . GLU A 1 94 ? 26.569 -5.890 -18.957 1.00 90.44 94 GLU A O 1
ATOM 750 N N . MET A 1 95 ? 25.790 -3.929 -19.713 1.00 90.62 95 MET A N 1
ATOM 751 C CA . MET A 1 95 ? 25.346 -3.427 -18.421 1.00 90.62 95 MET A CA 1
ATOM 752 C C . MET A 1 95 ? 23.855 -3.152 -18.522 1.00 90.62 95 MET A C 1
ATOM 754 O O . MET A 1 95 ? 23.407 -2.460 -19.437 1.00 90.62 95 MET A O 1
ATOM 758 N N . ARG A 1 96 ? 23.086 -3.689 -17.579 1.00 90.88 96 ARG A N 1
ATOM 759 C CA . ARG A 1 96 ? 21.640 -3.494 -17.499 1.00 90.88 96 ARG A CA 1
ATOM 760 C C . ARG A 1 96 ? 21.297 -2.767 -16.213 1.00 90.88 96 ARG A C 1
ATOM 762 O O . ARG A 1 96 ? 21.555 -3.277 -15.129 1.00 90.88 96 ARG A O 1
ATOM 769 N N . ALA A 1 97 ? 20.697 -1.590 -16.335 1.00 85.25 97 ALA A N 1
ATOM 770 C CA . ALA A 1 97 ? 20.084 -0.898 -15.211 1.00 85.25 97 ALA A CA 1
ATOM 771 C C . ALA A 1 97 ? 18.591 -1.242 -15.175 1.00 85.25 97 ALA A C 1
ATOM 773 O O . ALA A 1 97 ? 17.871 -1.021 -16.148 1.00 85.25 97 ALA A O 1
ATOM 774 N N . GLN A 1 98 ? 18.138 -1.814 -14.065 1.00 81.31 98 GLN A N 1
ATOM 775 C CA . GLN A 1 98 ? 16.736 -2.097 -13.802 1.00 81.31 98 GLN A CA 1
ATOM 776 C C . GLN A 1 98 ? 16.219 -1.083 -12.784 1.00 81.31 98 GLN A C 1
ATOM 778 O O . GLN A 1 98 ? 16.731 -1.014 -11.670 1.00 81.31 98 GLN A O 1
ATOM 783 N N . PHE A 1 99 ? 15.209 -0.314 -13.182 1.00 76.81 99 PHE A N 1
ATOM 784 C CA . PHE A 1 99 ? 14.552 0.681 -12.342 1.00 76.81 99 PHE A CA 1
ATOM 785 C C . PHE A 1 99 ? 13.218 0.120 -11.871 1.00 76.81 99 PHE A C 1
ATOM 787 O O . PHE A 1 99 ? 12.409 -0.332 -12.685 1.00 76.81 99 PHE A O 1
ATOM 794 N N . ARG A 1 100 ? 12.980 0.154 -10.565 1.00 70.62 100 ARG A N 1
ATOM 795 C CA . ARG A 1 100 ? 11.677 -0.128 -9.973 1.00 70.62 100 ARG A CA 1
ATOM 796 C C . ARG A 1 100 ? 11.226 1.114 -9.223 1.00 70.62 100 ARG A C 1
ATOM 798 O O . ARG A 1 100 ? 11.911 1.560 -8.311 1.00 70.62 100 ARG A O 1
ATOM 805 N N . SER A 1 101 ? 10.086 1.656 -9.628 1.00 70.44 101 SER A N 1
ATOM 806 C CA . SER A 1 101 ? 9.461 2.793 -8.964 1.00 70.44 101 SER A CA 1
ATOM 807 C C . SER A 1 101 ? 7.998 2.497 -8.683 1.00 70.44 101 SER A C 1
ATOM 809 O O . SER A 1 101 ? 7.367 1.712 -9.394 1.00 70.44 101 SER A O 1
ATOM 811 N N . ASP A 1 102 ? 7.480 3.108 -7.626 1.00 65.62 102 ASP A N 1
ATOM 812 C CA . ASP A 1 102 ? 6.062 3.146 -7.289 1.00 65.62 102 ASP A CA 1
ATOM 813 C C . ASP A 1 102 ? 5.304 4.257 -8.049 1.00 65.62 102 ASP A C 1
ATOM 815 O O . ASP A 1 102 ? 4.080 4.368 -7.935 1.00 65.62 102 ASP A O 1
ATOM 819 N N . HIS A 1 103 ? 6.007 5.038 -8.877 1.00 63.31 103 HIS A N 1
ATOM 820 C CA . HIS A 1 103 ? 5.438 5.990 -9.827 1.00 63.31 103 HIS A CA 1
ATOM 821 C C . HIS A 1 103 ? 5.461 5.456 -11.265 1.00 63.31 103 HIS A C 1
ATOM 823 O O . HIS A 1 103 ? 6.308 4.649 -11.654 1.00 63.31 103 HIS A O 1
ATOM 829 N N . VAL A 1 104 ? 4.516 5.935 -12.083 1.00 60.38 104 VAL A N 1
ATOM 830 C CA . VAL A 1 104 ? 4.506 5.657 -13.524 1.00 60.38 104 VAL A CA 1
ATOM 831 C C . VAL A 1 104 ? 5.755 6.272 -14.144 1.00 60.38 104 VAL A C 1
ATOM 833 O O . VAL A 1 104 ? 6.012 7.466 -14.008 1.00 60.38 104 VAL A O 1
ATOM 836 N N . PHE A 1 105 ? 6.533 5.445 -14.837 1.00 64.31 105 PHE A N 1
ATOM 837 C CA . PHE A 1 105 ? 7.680 5.917 -15.593 1.00 64.31 105 PHE A CA 1
ATOM 838 C C . PHE A 1 105 ? 7.194 6.623 -16.866 1.00 64.31 105 PHE A C 1
ATOM 840 O O . PHE A 1 105 ? 6.804 5.969 -17.830 1.00 64.31 105 PHE A O 1
ATOM 847 N N . ASP A 1 106 ? 7.217 7.957 -16.863 1.00 65.81 106 ASP A N 1
ATOM 848 C CA . ASP A 1 106 ? 6.702 8.790 -17.963 1.00 65.81 106 ASP A CA 1
ATOM 849 C C . ASP A 1 106 ? 7.660 8.919 -19.166 1.00 65.81 106 ASP A C 1
ATOM 851 O O . ASP A 1 106 ? 7.343 9.599 -20.142 1.00 65.81 106 ASP A O 1
ATOM 855 N N . GLY A 1 107 ? 8.824 8.257 -19.127 1.00 62.41 107 GLY A N 1
ATOM 856 C CA . GLY A 1 107 ? 9.700 8.059 -20.291 1.00 62.41 107 GLY A CA 1
ATOM 857 C C . GLY A 1 107 ? 10.241 9.329 -20.959 1.00 62.41 107 GLY A C 1
ATOM 858 O O . GLY A 1 107 ? 10.579 9.274 -22.142 1.00 62.41 107 GLY A O 1
ATOM 859 N N . LYS A 1 108 ? 10.293 10.453 -20.237 1.00 55.88 108 LYS A N 1
ATOM 860 C CA . LYS A 1 108 ? 10.812 11.739 -20.725 1.00 55.88 108 LYS A CA 1
ATOM 861 C C . LYS A 1 108 ? 12.263 11.969 -20.335 1.00 55.88 108 LYS A C 1
ATOM 863 O O . LYS A 1 108 ? 12.632 11.584 -19.205 1.00 55.88 108 LYS A O 1
#